Protein AF-A0AAV7VHZ0-F1 (afdb_monomer_lite)

Sequence (97 aa):
MLRVVFNMDMVLSPSHPQDTFLPHVECGTVTLIGATTENPSFQVNTALLSRCRVIVLEKLSVEAMEAILMRTVNSLGIRVLDQDGHSDAEDGNSSAE

Secondary structure (DSSP, 8-state):
-EEEEEEHHHH--TTS-GGGGHHHHHTTSEEEEEE-SS-HHHHS-HHHHTTSPP-PPPPPPHHHHHHHHHHHHHHHTPPPPP---------------

Organism: Pleurodeles waltl (NCBI:txid8319)

Radius of gyration: 24.79 Å; chains: 1; bounding box: 83×26×43 Å

pLDDT: mean 75.82, std 16.05, range [44.59, 97.0]

InterPro domains:
  IPR027417 P-loop containing nucleoside triphosphate hydrolase [G3DSA:3.40.50.300] (5-59)
  IPR027417 P-loop containing nucleoside triphosphate hydrolase [SSF52540] (14-79)
  IPR051314 AAA ATPase RarA/MGS1/WRNIP1 [PTHR13779] (18-83)

Foldseek 3Di:
DDEDEDALVPPDPVPDPPCVCVVCLVVVVYDYHYDDPDDCPVRDDPSVVVSDDDDDDDDDDPVRVVVVVVVVCVVVVHDDDDPPPDPPPDDDDDDDD

Structure (mmCIF, N/CA/C/O backbone):
data_AF-A0AAV7VHZ0-F1
#
_entry.id   AF-A0AAV7VHZ0-F1
#
loop_
_atom_site.group_PDB
_atom_site.id
_atom_site.type_symbol
_atom_site.label_atom_id
_atom_site.label_alt_id
_atom_site.label_comp_id
_atom_site.label_asym_id
_atom_site.label_entity_id
_atom_site.label_seq_id
_atom_site.pdbx_PDB_ins_code
_atom_site.Cartn_x
_atom_site.Cartn_y
_atom_site.Cartn_z
_atom_site.occupancy
_atom_site.B_iso_or_equiv
_atom_site.auth_seq_id
_atom_site.auth_comp_id
_atom_site.auth_asym_id
_atom_site.auth_atom_id
_atom_site.pdbx_PDB_model_num
ATOM 1 N N . MET A 1 1 ? -17.208 -11.343 -3.818 1.00 57.19 1 MET A N 1
ATOM 2 C CA . MET A 1 1 ? -16.108 -10.701 -3.069 1.00 57.19 1 MET A CA 1
ATOM 3 C C . MET A 1 1 ? -15.557 -9.575 -3.924 1.00 57.19 1 MET A C 1
ATOM 5 O O . MET A 1 1 ? -14.959 -9.854 -4.958 1.00 57.19 1 MET A O 1
ATOM 9 N N . LEU A 1 2 ? -15.851 -8.327 -3.559 1.00 54.00 2 LEU A N 1
ATOM 10 C CA . LEU A 1 2 ? -15.439 -7.148 -4.319 1.00 54.00 2 LEU A CA 1
ATOM 11 C C . LEU A 1 2 ? -14.086 -6.664 -3.778 1.00 54.00 2 LEU A C 1
ATOM 13 O O . LEU A 1 2 ? -13.926 -6.475 -2.573 1.00 54.00 2 LEU A O 1
ATOM 17 N N . ARG A 1 3 ? -13.090 -6.501 -4.652 1.00 65.94 3 ARG A N 1
ATOM 18 C CA . ARG A 1 3 ? -11.787 -5.933 -4.281 1.00 65.94 3 ARG A CA 1
ATOM 19 C C . ARG A 1 3 ? -11.798 -4.456 -4.635 1.00 65.94 3 ARG A C 1
ATOM 21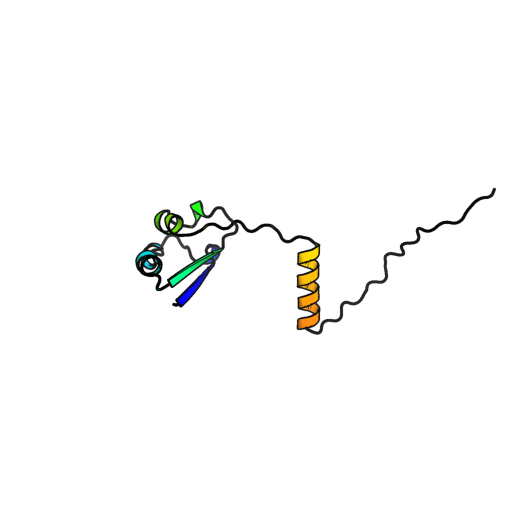 O O . ARG A 1 3 ? -11.927 -4.129 -5.810 1.00 65.94 3 ARG A O 1
ATOM 28 N N . VAL A 1 4 ? -11.675 -3.590 -3.634 1.00 59.78 4 VAL A N 1
ATOM 29 C CA . VAL A 1 4 ? -11.620 -2.142 -3.848 1.00 59.78 4 VAL A CA 1
ATOM 30 C C . VAL A 1 4 ? -10.247 -1.652 -3.402 1.00 59.78 4 VAL A C 1
ATOM 32 O O . VAL A 1 4 ? -9.878 -1.773 -2.233 1.00 59.78 4 VAL A O 1
ATOM 35 N N . VAL A 1 5 ? -9.464 -1.165 -4.365 1.00 61.22 5 VAL A N 1
ATOM 36 C CA . VAL A 1 5 ? -8.124 -0.616 -4.131 1.00 61.22 5 VAL A CA 1
ATOM 37 C C . VAL A 1 5 ? -8.262 0.893 -4.014 1.00 61.22 5 VAL A C 1
ATOM 39 O O . VAL A 1 5 ? -8.713 1.546 -4.952 1.00 61.22 5 VAL A O 1
ATOM 42 N N . PHE A 1 6 ? -7.879 1.435 -2.866 1.00 62.94 6 PHE A N 1
ATOM 43 C CA . PHE A 1 6 ? -7.884 2.866 -2.610 1.00 62.94 6 PHE A CA 1
ATOM 44 C C . PHE A 1 6 ? -6.444 3.355 -2.510 1.00 62.94 6 PHE A C 1
ATOM 46 O O . PHE A 1 6 ? -5.630 2.805 -1.770 1.00 62.94 6 PHE A O 1
ATOM 53 N N . ASN A 1 7 ? -6.125 4.421 -3.235 1.00 57.50 7 ASN A N 1
ATOM 54 C CA . ASN A 1 7 ? -4.903 5.161 -2.968 1.00 57.50 7 ASN A CA 1
ATOM 55 C C . ASN A 1 7 ? -5.198 6.127 -1.811 1.00 57.50 7 ASN A C 1
ATOM 57 O O . ASN A 1 7 ? -6.037 7.016 -1.963 1.00 57.50 7 ASN A O 1
ATOM 61 N N . MET A 1 8 ? -4.589 5.904 -0.641 1.00 58.66 8 MET A N 1
ATOM 62 C CA . MET A 1 8 ? -4.919 6.676 0.566 1.00 58.66 8 MET A CA 1
ATOM 63 C C . MET A 1 8 ? -4.444 8.129 0.452 1.00 58.66 8 MET A C 1
ATOM 65 O O . MET A 1 8 ? -5.092 9.004 1.017 1.00 58.66 8 MET A O 1
ATOM 69 N N . ASP A 1 9 ? -3.426 8.384 -0.377 1.00 59.28 9 ASP A N 1
ATOM 70 C CA . ASP A 1 9 ? -2.892 9.723 -0.656 1.00 59.28 9 ASP A CA 1
ATOM 71 C C . ASP A 1 9 ? -3.913 10.627 -1.380 1.00 59.28 9 ASP A C 1
ATOM 73 O O . ASP A 1 9 ? -3.910 11.845 -1.240 1.00 59.28 9 ASP A O 1
ATOM 77 N N . MET A 1 10 ? -4.835 10.035 -2.153 1.00 47.59 10 MET A N 1
ATOM 78 C CA . MET A 1 10 ? -5.746 10.784 -3.031 1.00 47.59 10 MET A CA 1
ATOM 79 C C . MET A 1 10 ? -7.195 10.850 -2.523 1.00 47.59 10 MET A C 1
ATOM 81 O O . MET A 1 10 ? -8.007 11.587 -3.077 1.00 47.59 10 MET A O 1
ATOM 85 N N . VAL A 1 11 ? -7.554 10.084 -1.487 1.00 49.41 11 VAL A N 1
ATOM 86 C CA . VAL A 1 11 ? -8.968 9.856 -1.120 1.00 49.41 11 VAL A CA 1
ATOM 87 C C . VAL A 1 11 ? -9.451 10.681 0.073 1.00 49.41 11 VAL A C 1
ATOM 89 O O . VAL A 1 11 ? -10.657 10.784 0.282 1.00 49.41 11 VAL A O 1
ATOM 92 N N . LEU A 1 12 ? -8.581 11.329 0.845 1.00 50.25 12 LEU A N 1
ATOM 93 C CA . LEU A 1 12 ? -9.014 11.898 2.121 1.00 50.25 12 LEU A CA 1
ATOM 94 C C . LEU A 1 12 ? -8.862 13.410 2.175 1.00 50.25 12 LEU A C 1
ATOM 96 O O . LEU A 1 12 ? -8.022 13.967 2.873 1.00 50.25 12 LEU A O 1
ATOM 100 N N . SER A 1 13 ? -9.817 14.085 1.532 1.00 47.41 13 SER A N 1
ATOM 101 C CA . SER A 1 13 ? -10.341 15.285 2.177 1.00 47.41 13 SER A CA 1
ATOM 102 C C . SER A 1 13 ? -10.895 14.857 3.548 1.00 47.41 13 SER A C 1
ATOM 104 O O . SER A 1 13 ? -11.627 13.864 3.603 1.00 47.41 13 SER A O 1
ATOM 106 N N . PRO A 1 14 ? -10.614 15.580 4.647 1.00 51.94 14 PRO A N 1
ATOM 107 C CA . PRO A 1 14 ? -11.076 15.244 6.004 1.00 51.94 14 PRO A CA 1
ATOM 108 C C . PRO A 1 14 ? -12.610 15.165 6.166 1.00 51.94 14 PRO A C 1
ATOM 110 O O . PRO A 1 14 ? -13.108 14.905 7.256 1.00 51.94 14 PRO A O 1
ATOM 113 N N . SER A 1 15 ? -13.366 15.398 5.092 1.00 53.66 15 SER A N 1
ATOM 114 C CA . SER A 1 15 ? -14.824 15.451 5.036 1.00 53.66 15 SER A CA 1
ATOM 115 C C . SER A 1 15 ? -15.511 14.148 4.589 1.00 53.66 15 SER A C 1
ATOM 117 O O . SER A 1 15 ? -16.737 14.079 4.668 1.00 53.66 15 SER A O 1
ATOM 119 N N . HIS A 1 16 ? -14.784 13.109 4.141 1.00 60.03 16 HIS A N 1
ATOM 120 C CA . HIS A 1 16 ? -15.409 11.837 3.738 1.00 60.03 16 HIS A CA 1
ATOM 121 C C . HIS A 1 16 ? -15.389 10.786 4.869 1.00 60.03 16 HIS A C 1
ATOM 123 O O . HIS A 1 16 ? -14.314 10.474 5.389 1.00 60.03 16 HIS A O 1
ATOM 129 N N . PRO A 1 17 ? -16.539 10.196 5.255 1.00 63.38 17 PRO A N 1
ATOM 130 C CA . PRO A 1 17 ? -16.605 9.248 6.363 1.00 63.38 17 PRO A CA 1
ATOM 131 C C . PRO A 1 17 ? -16.010 7.886 5.976 1.00 63.38 17 PRO A C 1
ATOM 133 O O . PRO A 1 17 ? -16.694 7.021 5.423 1.00 63.38 17 PRO A O 1
ATOM 136 N N . GLN A 1 18 ? -14.735 7.688 6.328 1.00 69.75 18 GLN A N 1
ATOM 137 C CA . GLN A 1 18 ? -14.008 6.413 6.223 1.00 69.75 18 GLN A CA 1
ATOM 138 C C . GLN A 1 18 ? -14.755 5.245 6.897 1.00 69.75 18 GLN A C 1
ATOM 140 O O . GLN A 1 18 ? -14.700 4.108 6.429 1.00 69.75 18 GLN A O 1
ATOM 145 N N . ASP A 1 19 ? -15.515 5.534 7.952 1.00 75.25 19 ASP A N 1
ATOM 146 C CA . ASP A 1 19 ? -16.267 4.542 8.727 1.00 75.25 19 ASP A CA 1
ATOM 147 C C . ASP A 1 19 ? -17.389 3.856 7.942 1.00 75.25 19 ASP A C 1
ATOM 149 O O . ASP A 1 19 ? -17.812 2.760 8.305 1.00 75.25 19 ASP A O 1
ATOM 153 N N . THR A 1 20 ? -17.824 4.435 6.818 1.00 79.56 20 THR A N 1
ATOM 154 C CA . THR A 1 20 ? -18.835 3.825 5.935 1.00 79.56 20 THR A CA 1
ATOM 155 C C . THR A 1 20 ? -18.388 2.456 5.416 1.00 79.56 20 THR A C 1
ATOM 157 O O . THR A 1 20 ? -19.214 1.590 5.135 1.00 79.56 20 THR A O 1
ATOM 160 N N . PHE A 1 21 ? -17.077 2.223 5.313 1.00 78.12 21 PHE A N 1
ATOM 161 C CA . PHE A 1 21 ? -16.532 0.960 4.824 1.00 78.12 21 PHE A CA 1
ATOM 162 C C . PHE A 1 21 ? -16.433 -0.126 5.904 1.00 78.12 21 PHE A C 1
ATOM 164 O O . PHE A 1 21 ? -16.330 -1.302 5.550 1.00 78.12 21 PHE A O 1
ATOM 171 N N . LEU A 1 22 ? -16.506 0.221 7.196 1.00 82.19 22 LEU A N 1
ATOM 172 C CA . LEU A 1 22 ? -16.327 -0.734 8.299 1.00 82.19 22 LEU A CA 1
ATOM 173 C C . LEU A 1 22 ? -17.294 -1.927 8.232 1.00 82.19 22 LEU A C 1
ATOM 175 O O . LEU A 1 22 ? -16.799 -3.056 8.255 1.00 82.19 22 LEU A O 1
ATOM 179 N N . PRO A 1 23 ? -18.620 -1.744 8.045 1.00 85.44 23 PRO A N 1
ATOM 180 C CA . PRO A 1 23 ? -19.546 -2.876 8.005 1.00 85.44 23 PRO A CA 1
ATOM 181 C C . PRO A 1 23 ? -19.234 -3.855 6.866 1.00 85.44 23 PRO A C 1
ATOM 183 O O . PRO A 1 23 ? -19.422 -5.063 6.998 1.00 85.44 23 PRO A O 1
ATOM 186 N N . HIS A 1 24 ? -18.736 -3.342 5.737 1.00 83.94 24 HIS A N 1
ATOM 187 C CA . HIS A 1 24 ? -18.428 -4.136 4.547 1.00 83.94 24 HIS A CA 1
ATOM 188 C C . HIS A 1 24 ? -17.090 -4.877 4.643 1.00 83.94 24 HIS A C 1
ATOM 190 O O . HIS A 1 24 ? -16.948 -5.957 4.061 1.00 83.94 24 HIS A O 1
ATOM 196 N N . VAL A 1 25 ? -16.124 -4.301 5.363 1.00 84.25 25 VAL A N 1
ATOM 197 C CA . VAL A 1 25 ? -14.842 -4.942 5.682 1.00 84.25 25 VAL A CA 1
ATOM 198 C C . VAL A 1 25 ? -15.054 -6.048 6.716 1.00 84.25 25 VAL A C 1
ATOM 200 O O . VAL A 1 25 ? -14.577 -7.163 6.522 1.00 84.25 25 VAL A O 1
ATOM 203 N N . GLU A 1 26 ? -15.825 -5.780 7.772 1.00 86.31 26 GLU A N 1
ATOM 204 C CA . GLU A 1 26 ? -16.102 -6.743 8.847 1.00 86.31 26 GLU A CA 1
ATOM 205 C C . GLU A 1 26 ? -16.896 -7.961 8.369 1.00 86.31 26 GLU A C 1
ATOM 207 O O . GLU A 1 26 ? -16.614 -9.082 8.787 1.00 86.31 26 GLU A O 1
ATOM 212 N N . CYS A 1 27 ? -17.855 -7.774 7.456 1.00 87.88 27 CYS A N 1
ATOM 213 C CA . CYS A 1 27 ? -18.613 -8.889 6.886 1.00 87.88 27 CYS A CA 1
ATOM 214 C C . CYS A 1 27 ? -17.881 -9.614 5.740 1.00 87.88 27 CYS A C 1
ATOM 216 O O . CYS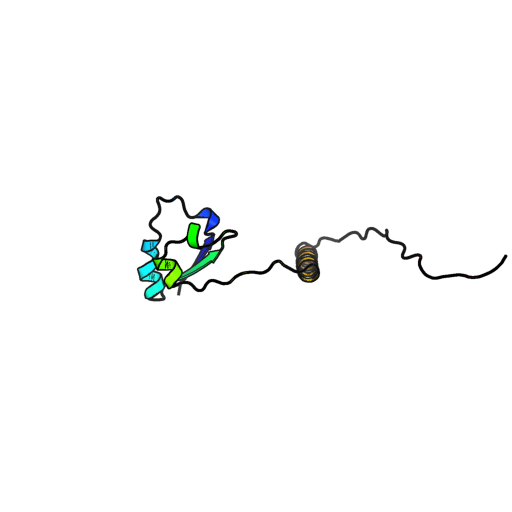 A 1 27 ? -18.431 -10.544 5.151 1.00 87.88 27 CYS A O 1
ATOM 218 N N . GLY A 1 28 ? -16.663 -9.184 5.382 1.00 83.94 28 GLY A N 1
ATOM 219 C CA . GLY A 1 28 ? -15.852 -9.795 4.324 1.00 83.94 28 GLY A CA 1
ATOM 220 C C . GLY A 1 28 ? -16.372 -9.571 2.898 1.00 83.94 28 GLY A C 1
ATOM 221 O O . GLY A 1 28 ? -15.887 -10.197 1.953 1.00 83.94 28 GLY A O 1
ATOM 222 N N . THR A 1 29 ? -17.346 -8.676 2.708 1.00 85.75 29 THR A N 1
ATOM 223 C CA . THR A 1 29 ? -17.883 -8.353 1.374 1.00 85.75 29 THR A CA 1
ATOM 224 C C . THR A 1 29 ? -16.862 -7.579 0.537 1.00 85.75 29 THR A C 1
ATOM 226 O O . THR A 1 29 ? -16.776 -7.788 -0.683 1.00 85.75 29 THR A O 1
ATOM 229 N N . VAL A 1 30 ? -16.065 -6.732 1.199 1.00 82.12 30 VAL A N 1
ATOM 230 C CA . VAL A 1 30 ? -15.022 -5.898 0.595 1.00 82.12 30 VAL A CA 1
ATOM 231 C C . VAL A 1 30 ? -13.664 -6.193 1.225 1.00 82.12 30 VAL A C 1
ATOM 233 O O . VAL A 1 30 ? -13.533 -6.285 2.441 1.00 82.12 30 VAL A O 1
ATOM 236 N N . THR A 1 31 ? -12.629 -6.287 0.391 1.00 81.81 31 THR A N 1
ATOM 237 C CA . THR A 1 31 ? -11.233 -6.200 0.845 1.00 81.81 31 THR A CA 1
ATOM 238 C C . THR A 1 31 ? -10.694 -4.818 0.510 1.00 81.81 31 THR A C 1
ATOM 240 O O . THR A 1 31 ? -10.643 -4.462 -0.670 1.00 81.81 31 THR A O 1
ATOM 243 N N . LEU A 1 32 ? -10.303 -4.066 1.541 1.00 80.06 32 LEU A N 1
ATOM 244 C CA . LEU A 1 32 ? -9.686 -2.750 1.410 1.00 80.06 32 LEU A CA 1
ATOM 245 C C . LEU A 1 32 ? -8.170 -2.908 1.237 1.00 80.06 32 LEU A C 1
ATOM 247 O O . LEU A 1 32 ? -7.523 -3.582 2.038 1.00 80.06 32 LEU A O 1
ATOM 251 N N . ILE A 1 33 ? -7.605 -2.278 0.210 1.00 84.00 33 ILE A N 1
ATOM 252 C CA . ILE A 1 33 ? -6.153 -2.154 0.042 1.00 84.00 33 ILE 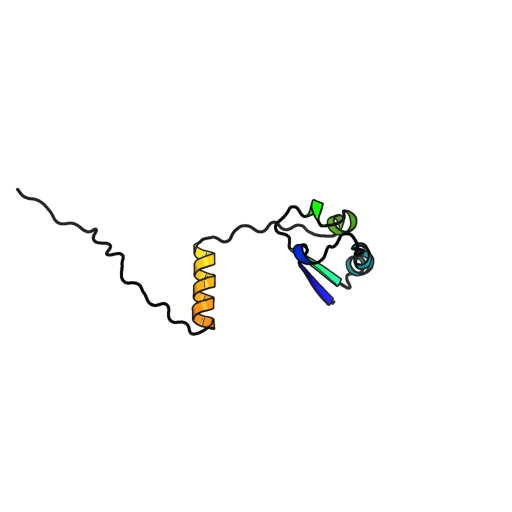A CA 1
ATOM 253 C C . ILE A 1 33 ? -5.836 -0.667 -0.017 1.00 84.00 33 ILE A C 1
ATOM 255 O O . ILE A 1 33 ? -6.275 0.003 -0.948 1.00 84.00 33 ILE A O 1
ATOM 259 N N . GLY A 1 34 ? -5.112 -0.176 0.988 1.00 81.25 34 GLY A N 1
ATOM 260 C CA . GLY A 1 34 ? -4.601 1.189 1.054 1.00 81.25 34 GLY A CA 1
ATOM 261 C C . GLY A 1 34 ? -3.103 1.220 0.770 1.00 81.25 34 GLY A C 1
ATOM 262 O O . GLY A 1 34 ? -2.370 0.358 1.251 1.00 81.25 34 GLY A O 1
ATOM 263 N N . ALA A 1 35 ? -2.649 2.217 0.016 1.00 82.38 35 ALA A N 1
ATOM 264 C CA . ALA A 1 35 ? -1.233 2.536 -0.147 1.00 82.38 35 ALA A CA 1
ATOM 265 C C . ALA A 1 35 ? -0.999 3.995 0.257 1.00 82.38 35 ALA A C 1
ATOM 267 O O . ALA A 1 35 ? -1.773 4.865 -0.141 1.00 82.38 35 ALA A O 1
ATOM 268 N N . THR A 1 36 ? 0.037 4.243 1.057 1.00 80.69 36 THR A N 1
ATOM 269 C CA . THR A 1 36 ? 0.490 5.582 1.457 1.00 80.69 36 THR A CA 1
ATOM 270 C C . THR A 1 36 ? 2.016 5.603 1.486 1.00 80.69 36 THR A C 1
ATOM 272 O O . THR A 1 36 ? 2.647 4.578 1.759 1.00 80.69 36 THR A O 1
ATOM 275 N N . THR A 1 37 ? 2.603 6.752 1.152 1.00 83.50 37 THR A N 1
ATOM 276 C CA . THR A 1 37 ? 4.049 6.998 1.279 1.00 83.50 37 THR A CA 1
ATOM 277 C C . THR A 1 37 ? 4.419 7.591 2.641 1.00 83.50 37 THR A C 1
ATOM 279 O O . THR A 1 37 ? 5.593 7.609 3.010 1.00 83.50 37 THR A O 1
ATOM 282 N N . GLU A 1 38 ? 3.420 8.031 3.407 1.00 80.50 38 GLU A N 1
ATOM 283 C CA . GLU A 1 38 ? 3.564 8.622 4.732 1.00 80.50 38 GLU A CA 1
ATOM 284 C C . GLU A 1 38 ? 3.145 7.628 5.823 1.00 80.50 38 GLU A C 1
ATOM 286 O O . GLU A 1 38 ? 2.724 6.501 5.559 1.00 80.50 38 GLU A O 1
ATOM 291 N N . ASN A 1 39 ? 3.266 8.023 7.092 1.00 78.88 39 ASN A N 1
ATOM 292 C CA . ASN A 1 39 ? 2.844 7.149 8.179 1.00 78.88 39 ASN A CA 1
ATOM 293 C C . ASN A 1 39 ? 1.302 6.989 8.170 1.00 78.88 39 ASN A C 1
ATOM 295 O O . ASN A 1 39 ? 0.581 7.985 8.300 1.00 78.88 39 ASN A O 1
ATOM 299 N N . PRO A 1 40 ? 0.779 5.747 8.077 1.00 76.88 40 PRO A N 1
ATOM 300 C CA . PRO A 1 40 ? -0.654 5.485 7.960 1.00 76.88 40 PRO A CA 1
ATOM 301 C C . PRO A 1 40 ? -1.480 6.005 9.143 1.00 76.88 40 PRO A C 1
ATOM 303 O O . PRO A 1 40 ? -2.670 6.258 8.971 1.00 76.88 40 PRO A O 1
ATOM 306 N N . SER A 1 41 ? -0.878 6.228 10.319 1.00 78.50 41 SER A N 1
ATOM 307 C CA . SER A 1 41 ? -1.582 6.806 11.471 1.00 78.50 41 SER A CA 1
ATOM 308 C C . SER A 1 41 ? -2.057 8.247 11.259 1.00 78.50 41 SER A C 1
ATOM 310 O O . SER A 1 41 ? -2.895 8.709 12.025 1.00 78.50 41 SER A O 1
ATOM 312 N N . PHE A 1 42 ? -1.512 8.973 10.274 1.00 72.81 42 PHE A N 1
ATOM 313 C CA . PHE A 1 42 ? -1.924 10.351 9.980 1.00 72.81 42 PHE A CA 1
ATOM 314 C C . PHE A 1 42 ? -3.103 10.433 9.013 1.00 72.81 42 PHE A C 1
ATOM 316 O O . PHE A 1 42 ? -3.913 11.348 9.124 1.00 72.81 42 PHE A O 1
ATOM 323 N N . GLN A 1 43 ? -3.199 9.493 8.072 1.00 70.25 43 GLN A N 1
ATOM 324 C CA . GLN A 1 43 ? -4.210 9.532 7.016 1.00 70.25 43 GLN A CA 1
ATOM 325 C C . GLN A 1 43 ? -5.410 8.620 7.331 1.00 70.25 43 GLN A C 1
ATOM 327 O O . GLN A 1 43 ? -6.531 8.914 6.926 1.00 70.25 43 GLN A O 1
ATOM 332 N N . VAL A 1 44 ? -5.226 7.535 8.092 1.00 76.06 44 VAL A N 1
ATOM 333 C CA . VAL A 1 44 ? -6.273 6.524 8.330 1.00 76.06 44 VAL A CA 1
ATOM 334 C C . VAL A 1 44 ? -6.815 6.603 9.750 1.00 76.06 44 VAL A C 1
ATOM 336 O O . VAL A 1 44 ? -6.055 6.723 10.712 1.00 76.06 44 VAL A O 1
ATOM 339 N N . ASN A 1 45 ? -8.136 6.482 9.905 1.00 79.81 45 ASN A N 1
ATOM 340 C CA . ASN A 1 45 ? -8.728 6.429 11.237 1.00 79.81 45 ASN A CA 1
ATOM 341 C C . ASN A 1 45 ? -8.337 5.143 11.999 1.00 79.81 45 ASN A C 1
ATOM 343 O O . ASN A 1 45 ? -8.032 4.091 11.427 1.00 79.81 45 ASN A O 1
ATOM 347 N N . THR A 1 46 ? -8.386 5.210 13.330 1.00 79.94 46 THR A N 1
ATOM 348 C CA . THR A 1 46 ? -7.957 4.109 14.204 1.00 79.94 46 THR A CA 1
ATOM 349 C C . THR A 1 46 ? -8.839 2.857 14.074 1.00 79.94 46 THR A C 1
ATOM 351 O O . THR A 1 46 ? -8.349 1.738 14.235 1.00 79.94 46 THR A O 1
ATOM 354 N N . ALA A 1 47 ? -10.127 3.015 13.752 1.00 80.50 47 ALA A N 1
ATOM 355 C CA . ALA A 1 47 ? -11.067 1.903 13.614 1.00 80.50 47 ALA A CA 1
ATOM 356 C C . ALA A 1 47 ? -10.742 1.016 12.400 1.00 80.50 47 ALA A C 1
ATOM 358 O O . ALA A 1 47 ? -10.719 -0.210 12.533 1.00 80.50 47 ALA A O 1
ATOM 359 N N . LEU A 1 48 ? -10.407 1.608 11.251 1.00 79.88 48 LEU A N 1
ATOM 360 C CA . LEU A 1 48 ? -9.944 0.875 10.072 1.00 79.88 48 LEU A CA 1
ATOM 361 C C . LEU A 1 48 ? -8.543 0.302 10.279 1.00 79.88 48 LEU A C 1
ATOM 363 O O . LEU A 1 48 ? -8.325 -0.865 9.961 1.00 79.88 48 LEU A O 1
ATOM 367 N N . LEU A 1 49 ? -7.614 1.059 10.878 1.00 81.56 49 LEU A N 1
ATOM 368 C CA . LEU A 1 49 ? -6.265 0.552 11.166 1.00 81.56 49 LEU A CA 1
ATOM 369 C C . LEU A 1 49 ? -6.284 -0.712 12.027 1.00 81.56 49 LEU A C 1
ATOM 371 O O . LEU A 1 49 ? -5.532 -1.639 11.753 1.00 81.56 49 LEU A O 1
ATOM 375 N N . SER A 1 50 ? -7.187 -0.799 13.008 1.00 85.31 50 SER A N 1
ATOM 376 C CA . SER A 1 50 ? -7.325 -2.000 13.848 1.00 85.31 50 SER A CA 1
ATOM 377 C C . SER A 1 50 ? -7.778 -3.261 13.092 1.00 85.31 50 SER A C 1
ATOM 379 O O . SER A 1 50 ? -7.655 -4.365 13.618 1.00 85.31 50 SER A O 1
ATOM 381 N N . ARG A 1 51 ? -8.297 -3.112 11.865 1.00 84.56 51 ARG A N 1
ATOM 382 C CA . ARG A 1 51 ? -8.804 -4.196 11.001 1.00 84.56 51 ARG A CA 1
ATOM 383 C C . ARG A 1 51 ? -7.949 -4.407 9.750 1.00 84.56 51 ARG A C 1
ATOM 385 O O . ARG A 1 51 ? -8.186 -5.348 8.996 1.00 84.56 51 ARG A O 1
ATOM 392 N N . CYS A 1 52 ? -6.956 -3.551 9.532 1.00 82.62 52 CYS A N 1
ATOM 393 C CA . CYS A 1 52 ? -6.049 -3.617 8.398 1.00 82.62 52 CYS A CA 1
ATOM 394 C C . CYS A 1 52 ? -4.707 -4.218 8.819 1.00 82.62 52 CYS A C 1
ATOM 396 O O . CYS A 1 52 ? -4.180 -3.945 9.896 1.00 82.62 52 CYS A O 1
ATOM 398 N N . ARG A 1 53 ? -4.103 -5.002 7.925 1.00 86.75 53 ARG A N 1
ATOM 399 C CA . ARG A 1 53 ? -2.707 -5.413 8.074 1.00 86.75 53 ARG A CA 1
ATOM 400 C C . ARG A 1 53 ? -1.816 -4.361 7.430 1.00 86.75 53 ARG A C 1
ATOM 402 O O . ARG A 1 53 ? -1.920 -4.128 6.229 1.00 86.75 53 ARG A O 1
ATOM 409 N N . VAL A 1 54 ? -0.920 -3.771 8.215 1.00 86.06 54 VAL A N 1
ATOM 410 C CA . VAL A 1 54 ? 0.104 -2.861 7.692 1.00 86.06 54 VAL A CA 1
ATOM 411 C C . VAL A 1 54 ? 1.262 -3.689 7.141 1.00 86.06 54 VAL A C 1
ATOM 413 O O . VAL A 1 54 ? 1.789 -4.568 7.823 1.00 86.06 54 VAL A O 1
ATOM 416 N N . ILE A 1 55 ? 1.634 -3.418 5.892 1.00 88.81 55 ILE A N 1
A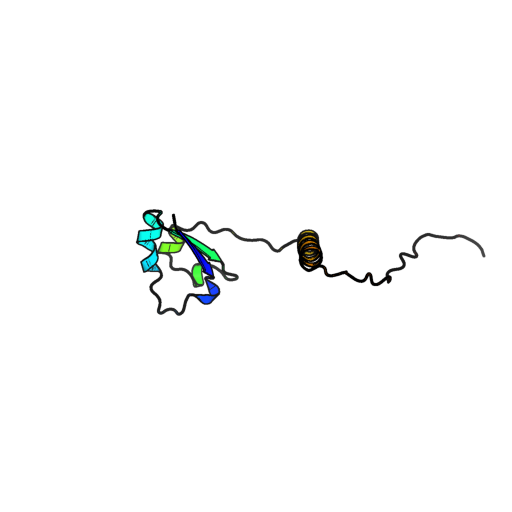TOM 417 C CA . ILE A 1 55 ? 2.802 -4.000 5.234 1.00 88.81 55 ILE A CA 1
ATOM 418 C C . ILE A 1 55 ? 3.698 -2.835 4.839 1.00 88.81 55 ILE A C 1
ATOM 420 O O . ILE A 1 55 ? 3.264 -1.939 4.118 1.00 88.81 55 ILE A O 1
ATOM 424 N N . VAL A 1 56 ? 4.935 -2.845 5.327 1.00 87.88 56 VAL A N 1
ATOM 425 C CA . VAL A 1 56 ? 5.947 -1.869 4.923 1.00 87.88 56 VAL A CA 1
ATOM 426 C C . VAL A 1 56 ? 6.594 -2.385 3.646 1.00 87.88 56 VAL A C 1
ATOM 428 O O . VAL A 1 56 ? 7.071 -3.518 3.610 1.00 87.88 56 VAL A O 1
ATOM 431 N N . LEU A 1 57 ? 6.562 -1.572 2.593 1.00 89.81 57 LEU A N 1
ATOM 432 C CA . LEU A 1 57 ? 7.260 -1.870 1.349 1.00 89.81 57 LEU A CA 1
ATOM 433 C C . L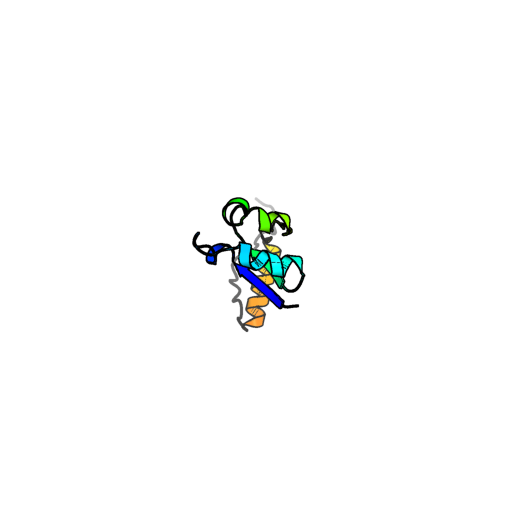EU A 1 57 ? 8.669 -1.291 1.415 1.00 89.81 57 LEU A C 1
ATOM 435 O O . LEU A 1 57 ? 8.863 -0.143 1.814 1.00 89.81 57 LEU A O 1
ATOM 439 N N . GLU A 1 58 ? 9.643 -2.090 1.003 1.00 90.69 58 GLU A N 1
ATOM 440 C CA . GLU A 1 58 ? 11.024 -1.645 0.866 1.00 90.69 58 GLU A CA 1
ATOM 441 C C . GLU A 1 58 ? 11.258 -1.040 -0.518 1.00 90.69 58 GLU A C 1
ATOM 443 O O . GLU A 1 58 ? 10.531 -1.307 -1.481 1.00 90.69 58 GLU A O 1
ATOM 448 N N . LYS A 1 59 ? 12.289 -0.199 -0.618 1.00 92.19 59 LYS A N 1
ATOM 449 C CA . LYS A 1 59 ? 12.719 0.340 -1.908 1.00 92.19 59 LYS A CA 1
ATOM 450 C C . LYS A 1 59 ? 13.200 -0.803 -2.802 1.00 92.19 59 LYS A C 1
ATOM 452 O O . LYS A 1 59 ? 13.836 -1.741 -2.330 1.00 92.19 59 LYS A O 1
ATOM 457 N N . LEU A 1 60 ? 12.919 -0.689 -4.097 1.00 95.75 60 LEU A N 1
ATOM 458 C CA . LEU A 1 60 ? 13.442 -1.619 -5.093 1.00 95.75 60 LEU A CA 1
ATOM 459 C C . LEU A 1 60 ? 14.971 -1.550 -5.121 1.00 95.75 60 LEU A C 1
ATOM 461 O O . LEU A 1 60 ? 15.545 -0.459 -5.061 1.00 95.75 60 LEU A O 1
ATOM 465 N N . SER A 1 61 ? 15.612 -2.712 -5.238 1.00 96.94 61 SER A N 1
ATOM 466 C CA . SER A 1 61 ? 17.043 -2.780 -5.515 1.00 96.94 61 SER A CA 1
ATOM 467 C C . SER A 1 61 ? 17.334 -2.312 -6.944 1.00 96.94 61 SER A C 1
ATOM 469 O O . SER A 1 61 ? 16.430 -2.235 -7.785 1.00 96.94 61 SER A O 1
ATOM 471 N N . VAL A 1 62 ? 18.600 -2.009 -7.226 1.00 96.25 62 VAL A N 1
ATOM 472 C CA . VAL A 1 62 ? 19.031 -1.574 -8.562 1.00 96.25 62 VAL A CA 1
ATOM 473 C C . VAL A 1 62 ? 18.729 -2.660 -9.598 1.00 96.25 62 VAL A C 1
ATOM 475 O O . VAL A 1 62 ? 18.167 -2.367 -10.648 1.00 96.25 62 VAL A O 1
ATOM 478 N N . GLU A 1 63 ? 18.979 -3.921 -9.257 1.00 96.56 63 GLU A N 1
ATOM 479 C CA . GLU A 1 63 ? 18.763 -5.084 -10.124 1.00 96.56 63 GLU A CA 1
ATOM 480 C C . GLU A 1 63 ? 17.269 -5.297 -10.409 1.00 96.56 63 GLU A C 1
ATOM 482 O O . GLU A 1 63 ? 16.863 -5.587 -11.535 1.00 96.56 63 GLU A O 1
ATOM 487 N N . ALA A 1 64 ? 16.414 -5.113 -9.395 1.00 96.69 64 ALA A N 1
ATOM 488 C CA . ALA A 1 64 ? 14.967 -5.187 -9.571 1.00 96.69 64 ALA A CA 1
ATOM 489 C C . ALA A 1 64 ? 14.454 -4.052 -10.472 1.00 96.69 64 ALA A C 1
ATOM 491 O O . ALA A 1 64 ? 13.554 -4.264 -11.290 1.00 96.69 64 ALA A O 1
ATOM 492 N N . MET A 1 65 ? 15.038 -2.857 -10.346 1.00 97.00 65 MET A N 1
ATOM 493 C CA . MET A 1 65 ? 14.708 -1.716 -11.192 1.00 97.00 65 MET A CA 1
ATOM 494 C C . MET A 1 65 ? 15.135 -1.959 -12.645 1.00 97.00 65 MET A C 1
ATOM 496 O O . MET A 1 65 ? 14.333 -1.762 -13.558 1.00 97.00 65 MET A O 1
ATOM 500 N N . GLU A 1 66 ? 16.349 -2.462 -12.864 1.00 95.75 66 GLU A N 1
ATOM 501 C CA . GLU A 1 66 ? 16.845 -2.847 -14.187 1.00 95.75 66 GLU A CA 1
ATOM 502 C C . GLU A 1 66 ? 15.932 -3.893 -14.841 1.00 95.75 66 GLU A C 1
ATOM 504 O O . GLU A 1 66 ? 15.494 -3.718 -15.980 1.00 95.75 66 GLU A O 1
ATOM 509 N N . ALA A 1 67 ? 15.532 -4.929 -14.099 1.00 96.56 67 ALA A N 1
ATOM 510 C CA . ALA A 1 67 ? 14.619 -5.952 -14.599 1.00 96.56 67 ALA A CA 1
ATOM 511 C C . ALA A 1 67 ? 13.255 -5.374 -15.022 1.00 96.56 67 ALA A C 1
ATOM 513 O O . ALA A 1 67 ? 12.694 -5.774 -16.047 1.00 96.56 67 ALA A O 1
ATOM 514 N N . ILE A 1 68 ? 12.702 -4.422 -14.262 1.00 96.50 68 ILE A N 1
ATOM 515 C CA . ILE A 1 68 ? 11.451 -3.732 -14.620 1.00 96.50 68 ILE A CA 1
ATOM 516 C C . ILE A 1 68 ? 11.633 -2.903 -15.898 1.00 96.50 68 ILE A C 1
ATOM 518 O O . ILE A 1 68 ? 10.768 -2.941 -16.780 1.00 96.50 68 ILE A O 1
ATOM 522 N N . LEU A 1 69 ? 12.750 -2.184 -16.027 1.00 95.25 69 LEU A N 1
ATOM 523 C CA . LEU A 1 69 ? 13.058 -1.397 -17.221 1.00 95.25 69 LEU A CA 1
ATOM 524 C C . LEU A 1 69 ? 13.198 -2.296 -18.452 1.00 95.25 69 LEU A C 1
ATOM 526 O O . LEU A 1 69 ? 12.539 -2.046 -19.458 1.00 95.25 69 LEU A O 1
ATOM 530 N N . MET A 1 70 ? 13.939 -3.400 -18.354 1.00 94.38 70 MET A N 1
ATOM 531 C CA . MET A 1 70 ? 14.100 -4.361 -19.450 1.00 94.38 70 MET A CA 1
ATOM 532 C C . MET A 1 70 ? 12.770 -4.998 -19.866 1.00 94.38 70 MET A C 1
ATOM 534 O O . MET A 1 70 ? 12.477 -5.130 -21.055 1.00 94.38 70 MET A O 1
ATOM 538 N N . ARG A 1 71 ? 11.897 -5.328 -18.905 1.00 95.75 71 ARG A N 1
ATOM 539 C CA . ARG A 1 71 ? 10.528 -5.785 -19.209 1.00 95.75 71 ARG A CA 1
ATOM 540 C C . ARG A 1 71 ? 9.719 -4.719 -19.945 1.00 95.75 71 ARG A C 1
ATOM 542 O O . ARG A 1 71 ? 8.969 -5.060 -20.856 1.00 95.75 71 ARG A O 1
ATOM 549 N N . THR A 1 72 ? 9.880 -3.452 -19.575 1.00 96.69 72 THR A N 1
ATOM 550 C CA . THR A 1 72 ? 9.191 -2.317 -20.207 1.00 96.69 72 THR A CA 1
ATOM 551 C C . THR A 1 72 ? 9.665 -2.111 -21.643 1.00 96.69 72 THR A C 1
ATOM 553 O O . THR A 1 72 ? 8.841 -2.013 -22.549 1.00 96.69 72 THR A O 1
ATOM 556 N N . VAL A 1 73 ? 10.981 -2.133 -21.864 1.00 95.88 73 VAL A N 1
ATOM 557 C CA . VAL A 1 73 ? 11.616 -2.065 -23.188 1.00 95.88 73 VAL A CA 1
ATOM 558 C C . VAL A 1 73 ? 11.068 -3.159 -24.103 1.00 95.88 73 VAL A C 1
ATOM 560 O O . VAL A 1 73 ? 10.555 -2.862 -25.182 1.00 95.88 73 VAL A O 1
ATOM 563 N N . ASN A 1 74 ? 11.087 -4.409 -23.631 1.00 94.38 74 ASN A N 1
ATOM 564 C CA . ASN A 1 74 ? 10.576 -5.556 -24.379 1.00 94.38 74 ASN A CA 1
ATOM 565 C C . ASN A 1 74 ? 9.074 -5.439 -24.667 1.00 94.38 74 ASN A C 1
ATOM 567 O O . ASN A 1 74 ? 8.637 -5.711 -25.782 1.00 94.38 74 ASN A O 1
ATOM 571 N N . SER A 1 75 ? 8.279 -5.010 -23.681 1.00 96.06 75 SER A N 1
ATOM 572 C CA . SER A 1 75 ? 6.826 -4.872 -23.832 1.00 96.06 75 SER A CA 1
ATOM 573 C C . SER A 1 75 ? 6.425 -3.759 -24.801 1.00 96.06 75 SER A C 1
ATOM 575 O O . SER A 1 75 ? 5.360 -3.852 -25.406 1.00 96.06 75 SER A O 1
ATOM 577 N N . LEU A 1 76 ? 7.234 -2.705 -24.925 1.00 95.62 76 LEU A N 1
ATOM 578 C CA . LEU A 1 76 ? 6.967 -1.564 -25.805 1.00 95.62 76 LEU A CA 1
ATOM 579 C C . LEU A 1 76 ? 7.681 -1.669 -27.162 1.00 95.62 76 LEU A C 1
ATOM 581 O O . LEU A 1 76 ? 7.510 -0.790 -28.003 1.00 95.62 76 LEU A O 1
ATOM 585 N N . GLY A 1 77 ? 8.474 -2.723 -27.395 1.00 91.50 77 GLY A N 1
ATOM 586 C CA . GLY A 1 77 ? 9.253 -2.891 -28.627 1.00 91.50 77 GLY A CA 1
ATOM 587 C C . GLY A 1 77 ? 10.351 -1.837 -28.803 1.00 91.50 77 GLY A C 1
ATOM 588 O O . GLY A 1 77 ? 10.775 -1.561 -29.926 1.00 91.50 77 GLY A O 1
ATOM 589 N N . ILE A 1 78 ? 10.796 -1.229 -27.703 1.00 92.88 78 ILE A N 1
ATOM 590 C CA . ILE A 1 78 ? 11.870 -0.240 -27.704 1.00 92.88 78 ILE A CA 1
ATOM 591 C C . ILE A 1 78 ? 13.190 -0.990 -27.896 1.00 92.88 78 ILE A C 1
ATOM 593 O O . ILE A 1 78 ? 13.407 -2.044 -27.305 1.00 92.88 78 ILE A O 1
ATOM 597 N N . ARG A 1 79 ? 14.091 -0.454 -28.721 1.00 86.06 79 ARG A N 1
ATOM 598 C CA . ARG A 1 79 ? 15.482 -0.916 -28.766 1.00 86.06 79 ARG A CA 1
ATOM 599 C C . ARG A 1 79 ? 16.312 0.030 -27.922 1.00 86.06 79 ARG A C 1
ATOM 601 O O . ARG A 1 79 ? 16.380 1.217 -28.232 1.00 86.06 79 ARG A O 1
ATOM 608 N N . VAL A 1 80 ? 16.912 -0.494 -26.860 1.00 83.75 80 VAL A N 1
ATOM 609 C CA . VAL A 1 80 ? 17.939 0.243 -26.125 1.00 83.75 80 VAL A CA 1
ATOM 610 C C . VAL A 1 80 ? 19.145 0.330 -27.049 1.00 83.75 80 VAL A C 1
ATOM 612 O O . VAL A 1 80 ? 19.650 -0.693 -27.507 1.00 83.75 80 VAL A O 1
ATOM 615 N N . LEU A 1 81 ? 19.528 1.552 -27.403 1.00 83.25 81 LEU A N 1
ATOM 616 C CA . LEU A 1 81 ? 20.771 1.799 -28.118 1.00 83.25 81 LEU A CA 1
ATOM 617 C C . LEU A 1 81 ? 21.880 1.707 -27.079 1.00 83.25 81 LEU A C 1
ATOM 619 O O . LEU A 1 81 ? 21.860 2.472 -26.113 1.00 83.25 81 LEU A O 1
ATOM 623 N N . ASP A 1 82 ? 22.788 0.756 -27.254 1.00 73.44 82 ASP A N 1
ATOM 624 C CA . ASP A 1 82 ? 23.977 0.704 -26.420 1.00 73.44 82 ASP A CA 1
ATOM 625 C C . ASP A 1 82 ? 24.812 1.951 -26.719 1.00 73.44 82 ASP A C 1
ATOM 627 O O . ASP A 1 82 ? 25.076 2.271 -27.883 1.00 73.44 82 ASP A O 1
ATOM 631 N N . GLN A 1 83 ? 25.157 2.709 -25.682 1.00 61.53 83 GLN A N 1
ATOM 632 C CA . GLN A 1 83 ? 26.225 3.685 -25.814 1.00 61.53 83 GLN A CA 1
ATOM 633 C C . GLN A 1 83 ? 27.501 2.928 -25.490 1.00 61.53 83 GLN A C 1
ATOM 635 O O . GLN A 1 83 ? 27.935 2.916 -24.341 1.00 61.53 83 GLN A O 1
ATOM 640 N N . ASP A 1 84 ? 28.074 2.293 -26.515 1.00 58.31 84 ASP A N 1
ATOM 641 C CA . ASP A 1 84 ? 29.453 1.816 -26.493 1.00 58.31 84 ASP A CA 1
ATOM 642 C C . ASP A 1 84 ? 30.338 2.947 -25.942 1.00 58.31 84 ASP A C 1
ATOM 644 O O . ASP A 1 84 ? 30.563 3.963 -26.607 1.00 58.31 84 ASP A O 1
ATOM 648 N N . GLY A 1 85 ? 30.760 2.828 -24.682 1.00 57.47 85 GLY A N 1
ATOM 649 C CA . GLY A 1 85 ? 31.320 3.980 -23.979 1.00 57.47 85 GLY A CA 1
ATOM 650 C C . GLY A 1 85 ? 31.835 3.750 -22.562 1.00 57.47 85 GLY A C 1
ATOM 651 O O . GLY A 1 85 ? 32.025 4.721 -21.832 1.00 57.47 85 GLY A O 1
ATOM 652 N N . HIS A 1 86 ? 32.110 2.512 -22.160 1.00 50.38 86 HIS A N 1
ATOM 653 C CA . HIS A 1 86 ? 33.186 2.270 -21.203 1.00 50.38 86 HIS A CA 1
ATOM 654 C C . HIS A 1 86 ? 34.078 1.180 -21.775 1.00 50.38 86 HIS A C 1
ATOM 656 O O . HIS A 1 86 ? 33.811 -0.013 -21.678 1.00 50.38 86 HIS A O 1
ATOM 662 N N . SER A 1 87 ? 35.121 1.635 -22.465 1.00 49.16 87 SER A N 1
ATOM 663 C CA . SER A 1 87 ? 36.329 0.858 -22.645 1.00 49.16 87 SER A CA 1
ATOM 664 C C . SER A 1 87 ? 36.847 0.509 -21.254 1.00 49.16 87 SER A C 1
ATOM 666 O O . SER A 1 87 ? 37.542 1.319 -20.638 1.00 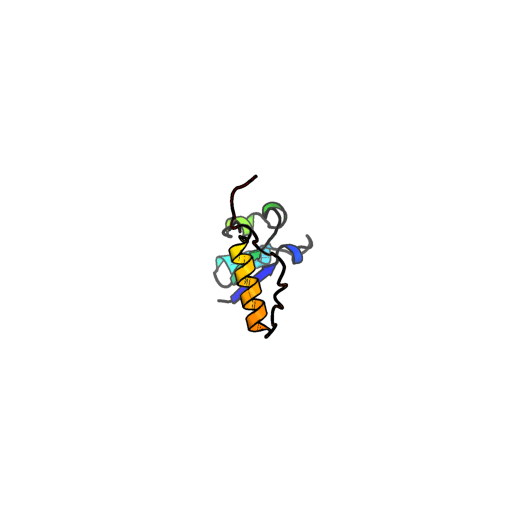49.16 87 SER A O 1
ATOM 668 N N . ASP A 1 88 ? 36.523 -0.687 -20.777 1.00 53.31 88 ASP A N 1
ATOM 669 C CA . ASP A 1 88 ? 37.344 -1.378 -19.791 1.00 53.31 88 ASP A CA 1
ATOM 670 C C . ASP A 1 88 ? 38.681 -1.693 -20.478 1.00 53.31 88 ASP A C 1
ATOM 672 O O . ASP A 1 88 ? 38.953 -2.795 -20.948 1.00 53.31 88 ASP A O 1
ATOM 676 N N . ALA A 1 89 ? 39.498 -0.652 -20.632 1.00 54.06 89 ALA A N 1
ATOM 677 C CA . ALA A 1 89 ? 40.907 -0.744 -20.952 1.00 54.06 89 ALA A CA 1
ATOM 678 C C . ALA A 1 89 ? 41.674 -0.861 -19.631 1.00 54.06 89 ALA A C 1
ATOM 680 O O . ALA A 1 89 ? 42.479 -0.004 -19.283 1.00 54.06 89 ALA A O 1
ATOM 681 N N . GLU A 1 90 ? 41.403 -1.931 -18.892 1.00 56.44 90 GLU A N 1
ATOM 682 C CA . GLU A 1 90 ? 42.327 -2.461 -17.900 1.00 56.44 90 GLU A CA 1
ATOM 683 C C . GLU A 1 90 ? 42.570 -3.928 -18.242 1.00 56.44 90 GLU A C 1
ATOM 685 O O . GLU A 1 90 ? 41.855 -4.816 -17.800 1.00 56.44 90 GLU A O 1
ATOM 690 N N . ASP A 1 91 ? 43.582 -4.167 -19.076 1.00 48.25 91 ASP A N 1
ATOM 691 C CA . ASP A 1 91 ? 44.465 -5.314 -18.896 1.00 48.25 91 ASP A CA 1
ATOM 692 C C . ASP A 1 91 ? 45.828 -5.037 -19.546 1.00 48.25 91 ASP A C 1
ATOM 694 O O . ASP A 1 91 ? 45.948 -4.376 -20.579 1.00 48.25 91 ASP A O 1
ATOM 698 N N . GLY A 1 92 ? 46.874 -5.449 -18.833 1.00 57.47 92 GLY A N 1
ATOM 699 C CA . GLY A 1 92 ? 48.194 -4.826 -18.841 1.00 57.47 92 GLY A CA 1
ATOM 700 C C . GLY A 1 92 ? 49.135 -5.124 -20.012 1.00 57.47 92 GLY A C 1
ATOM 701 O O . GLY A 1 92 ? 49.002 -6.098 -20.745 1.00 57.47 92 GLY A O 1
ATOM 702 N N . ASN A 1 93 ? 50.185 -4.299 -20.093 1.00 53.44 93 ASN A N 1
ATOM 703 C CA . ASN A 1 93 ? 51.521 -4.668 -20.580 1.00 53.44 93 ASN A CA 1
ATOM 704 C C . ASN A 1 93 ? 52.526 -3.631 -20.018 1.00 53.44 93 ASN A C 1
ATOM 706 O O . ASN A 1 93 ? 52.394 -2.444 -20.290 1.00 53.44 93 ASN A O 1
ATOM 710 N N . SER A 1 94 ? 53.334 -3.977 -19.011 1.00 52.44 94 SER A N 1
ATOM 711 C CA . SER A 1 94 ? 54.671 -4.594 -19.118 1.00 52.44 94 SER A CA 1
ATOM 712 C C . SER A 1 94 ? 55.808 -3.588 -19.358 1.00 52.44 94 SER A C 1
ATOM 714 O O . SER A 1 94 ? 55.849 -2.918 -20.379 1.00 52.44 94 SER A O 1
ATOM 716 N N . SER A 1 95 ? 56.696 -3.544 -18.358 1.00 55.31 95 SER A N 1
ATOM 717 C CA . SER A 1 95 ? 58.168 -3.505 -18.391 1.00 55.31 95 SER A CA 1
ATOM 718 C C . SER A 1 95 ? 58.955 -2.751 -19.483 1.00 55.31 95 SER A C 1
ATOM 720 O O . SER A 1 95 ? 58.726 -2.932 -20.672 1.00 55.31 95 SER A O 1
ATOM 722 N N . ALA A 1 96 ? 60.054 -2.141 -19.000 1.00 50.84 96 ALA A N 1
ATOM 723 C CA . ALA A 1 96 ? 61.187 -1.479 -19.681 1.00 50.84 96 ALA A CA 1
ATOM 724 C C . ALA A 1 96 ? 60.882 -0.029 -20.114 1.00 50.84 96 ALA A C 1
ATOM 726 O O . ALA A 1 96 ? 59.898 0.210 -20.797 1.00 50.84 96 ALA A O 1
ATOM 727 N N . GLU A 1 97 ? 61.617 1.003 -19.692 1.00 44.59 97 GLU A N 1
ATOM 728 C CA . GLU A 1 97 ? 63.062 1.155 -19.423 1.00 44.59 97 GLU A CA 1
ATOM 729 C C . GLU A 1 97 ? 63.359 2.022 -18.183 1.00 44.59 97 GLU A C 1
ATOM 731 O O . GLU A 1 97 ? 62.496 2.846 -17.800 1.00 44.59 97 GLU A O 1
#